Protein AF-A0A3S1PRD4-F1 (afdb_monomer_lite)

Foldseek 3Di:
DVLVVVLVVLLCCLVPPVPFDEAEAQDAADPAAADDVCQQQYAYPVQVVLQVVLSVPFPPGSYYYFRRDAAHPHHPDDGPDDPRGDGDHPDHRDHPYDPDDPVPDD

Structure (mmCIF, N/CA/C/O backbone):
data_AF-A0A3S1PRD4-F1
#
_entry.id   AF-A0A3S1PRD4-F1
#
loop_
_atom_site.group_PDB
_atom_site.id
_atom_site.type_symbol
_atom_site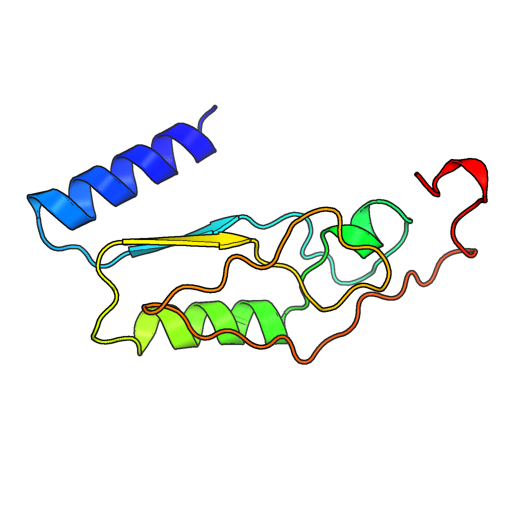.label_atom_id
_atom_site.label_alt_id
_atom_site.label_comp_id
_atom_site.label_asym_id
_atom_site.label_entity_id
_atom_site.label_seq_id
_atom_site.pdbx_PDB_ins_code
_atom_site.Cartn_x
_atom_site.Cartn_y
_atom_site.Cartn_z
_atom_site.occupancy
_atom_site.B_iso_or_equiv
_atom_site.auth_seq_id
_atom_site.auth_comp_id
_atom_site.auth_asym_id
_atom_site.auth_atom_id
_atom_site.pdbx_PDB_model_num
ATOM 1 N N . MET A 1 1 ? -4.260 16.138 -3.544 1.00 86.81 1 MET A N 1
ATOM 2 C CA . MET A 1 1 ? -4.826 16.219 -2.176 1.00 86.81 1 MET A CA 1
ATOM 3 C C . MET A 1 1 ? -5.906 15.177 -1.884 1.00 86.81 1 MET A C 1
ATOM 5 O O . MET A 1 1 ? -5.915 14.670 -0.772 1.00 86.81 1 MET A O 1
ATOM 9 N N . SER A 1 2 ? -6.773 14.796 -2.834 1.00 96.19 2 SER A N 1
ATOM 10 C CA . SER A 1 2 ? -7.873 13.838 -2.580 1.00 96.19 2 SER A CA 1
ATOM 11 C C . SER A 1 2 ? -7.433 12.491 -1.989 1.00 96.19 2 SER A C 1
ATOM 13 O O . SER A 1 2 ? -8.099 11.974 -1.100 1.00 96.19 2 SER A O 1
ATOM 15 N N . LYS A 1 3 ? -6.294 11.940 -2.428 1.00 95.44 3 LYS A N 1
ATOM 16 C CA . LYS A 1 3 ? -5.754 10.686 -1.878 1.00 95.44 3 LYS A CA 1
ATOM 17 C C . LYS A 1 3 ? -5.349 10.820 -0.409 1.00 95.44 3 LYS A C 1
ATOM 19 O O . LYS A 1 3 ? -5.821 10.031 0.391 1.00 95.44 3 LYS A O 1
ATOM 24 N N . ALA A 1 4 ? -4.592 11.858 -0.047 1.00 97.06 4 ALA A N 1
ATOM 25 C CA . ALA A 1 4 ? -4.199 12.117 1.343 1.00 97.06 4 ALA A CA 1
ATOM 26 C C . ALA A 1 4 ? -5.413 12.307 2.270 1.00 97.06 4 ALA A C 1
ATOM 28 O O . ALA A 1 4 ? -5.423 11.806 3.390 1.00 97.06 4 ALA A O 1
ATOM 29 N N . PHE A 1 5 ? -6.464 12.974 1.781 1.00 97.94 5 PHE A N 1
ATOM 30 C CA . PHE A 1 5 ? -7.736 13.045 2.499 1.00 97.94 5 PHE A CA 1
ATOM 31 C C . PHE A 1 5 ? -8.359 11.656 2.701 1.00 97.94 5 PHE A C 1
ATOM 33 O O . PHE A 1 5 ? -8.784 11.337 3.806 1.00 97.94 5 PHE A O 1
ATOM 40 N N . GLY A 1 6 ? -8.382 10.821 1.658 1.00 97.69 6 GLY A N 1
ATOM 41 C CA . GLY A 1 6 ? -8.878 9.446 1.743 1.00 97.69 6 GLY A CA 1
ATOM 42 C C . GLY A 1 6 ? -8.136 8.609 2.786 1.00 97.69 6 GLY A C 1
ATOM 43 O O . GLY A 1 6 ? -8.780 7.919 3.564 1.00 97.69 6 GLY A O 1
ATOM 44 N N . GLU A 1 7 ? -6.810 8.727 2.870 1.00 97.69 7 GLU A N 1
ATOM 45 C CA . GLU A 1 7 ? -6.012 8.045 3.900 1.00 97.69 7 GLU A CA 1
ATOM 46 C C . GLU A 1 7 ? -6.425 8.477 5.315 1.00 97.69 7 GLU A C 1
ATOM 48 O O . GLU A 1 7 ? -6.696 7.639 6.173 1.00 97.69 7 GLU A O 1
ATOM 53 N N . ALA A 1 8 ? -6.557 9.786 5.549 1.00 98.00 8 ALA A N 1
ATOM 54 C CA . ALA A 1 8 ? -7.006 10.311 6.837 1.00 98.00 8 ALA A CA 1
ATOM 55 C C . ALA A 1 8 ? -8.441 9.872 7.180 1.00 98.00 8 ALA A C 1
ATOM 57 O O . ALA A 1 8 ? -8.731 9.539 8.330 1.00 98.00 8 ALA A O 1
ATOM 58 N N . ALA A 1 9 ? -9.336 9.833 6.188 1.00 98.25 9 ALA A N 1
ATOM 59 C CA . ALA A 1 9 ? -10.691 9.328 6.364 1.00 98.25 9 ALA A CA 1
ATOM 60 C C . ALA A 1 9 ? -10.681 7.838 6.740 1.00 98.25 9 ALA A C 1
ATOM 62 O O . ALA A 1 9 ? -11.325 7.457 7.713 1.00 98.25 9 ALA A O 1
ATOM 63 N N . CYS A 1 10 ? -9.906 7.009 6.037 1.00 98.19 10 CYS A N 1
ATOM 64 C CA . CYS A 1 10 ? -9.725 5.594 6.359 1.00 98.19 10 CYS A CA 1
ATOM 65 C C . CYS A 1 10 ? -9.207 5.393 7.790 1.00 98.19 10 CYS A C 1
ATOM 67 O O . CYS A 1 10 ? -9.776 4.591 8.525 1.00 98.19 10 CYS A O 1
ATOM 69 N N . ALA A 1 11 ? -8.199 6.161 8.217 1.00 97.94 11 ALA A N 1
ATOM 70 C CA . ALA A 1 11 ? -7.693 6.110 9.589 1.00 97.94 11 ALA A CA 1
ATOM 71 C C . ALA A 1 11 ? -8.786 6.456 10.611 1.00 97.94 11 ALA A C 1
ATOM 73 O O . ALA A 1 11 ? -8.960 5.751 11.603 1.00 97.94 11 ALA A O 1
ATOM 74 N N . MET A 1 12 ? -9.565 7.511 10.354 1.00 98.56 12 MET A N 1
ATOM 75 C CA . MET A 1 12 ? -10.671 7.905 11.225 1.00 98.56 12 MET A CA 1
ATOM 76 C C . MET A 1 12 ? -11.731 6.803 11.329 1.00 98.56 12 MET A C 1
ATOM 78 O O . MET A 1 12 ? -12.148 6.472 12.438 1.00 98.56 12 MET A O 1
ATOM 82 N N . TYR A 1 13 ? -12.134 6.199 10.208 1.00 98.50 13 TYR A N 1
ATOM 83 C CA . TYR A 1 13 ? -13.131 5.129 10.218 1.00 98.50 13 TYR A CA 1
ATOM 84 C C . TYR A 1 13 ? -12.626 3.842 10.877 1.00 98.50 13 TYR A C 1
ATOM 86 O O . TYR A 1 13 ? -13.379 3.199 11.612 1.00 98.50 13 TYR A O 1
ATOM 94 N N . ALA A 1 14 ? -11.354 3.502 10.682 1.00 97.88 14 ALA A N 1
ATOM 95 C CA . ALA A 1 14 ? -10.723 2.371 11.347 1.00 97.88 14 ALA A CA 1
ATOM 96 C C . ALA A 1 14 ? -10.677 2.563 12.867 1.00 97.88 14 ALA A C 1
ATOM 98 O O . ALA A 1 14 ? -11.163 1.716 13.611 1.00 97.88 14 ALA A O 1
ATOM 99 N N . LEU A 1 15 ? -10.165 3.705 13.333 1.00 97.06 15 LEU A N 1
ATOM 100 C CA . LEU A 1 15 ? -9.950 3.956 14.760 1.00 97.06 15 LEU A CA 1
ATOM 101 C C . LEU A 1 15 ? -11.246 4.254 15.523 1.00 97.06 15 LEU A C 1
ATOM 103 O O . LEU A 1 15 ? -11.357 3.915 16.697 1.00 97.06 15 LEU A O 1
ATOM 107 N N . LYS A 1 16 ? -12.228 4.895 14.878 1.00 98.25 16 LYS A N 1
ATOM 108 C CA . LYS A 1 16 ? -13.483 5.292 15.534 1.00 98.25 16 LYS A CA 1
ATOM 109 C C . LYS A 1 16 ? -14.584 4.243 15.423 1.00 98.25 16 LYS A C 1
ATOM 111 O O . LYS A 1 16 ? -15.393 4.126 16.338 1.00 98.25 16 LYS A O 1
ATOM 116 N N . PHE A 1 17 ? -14.645 3.524 14.305 1.00 98.12 17 PHE A N 1
ATOM 117 C CA . PHE A 1 17 ? -15.756 2.619 13.995 1.00 98.12 17 PHE A CA 1
ATOM 118 C C . PHE A 1 17 ? -15.313 1.173 13.736 1.00 98.12 17 PHE A C 1
ATOM 120 O O . PHE A 1 17 ? -16.157 0.329 13.449 1.00 98.12 17 PHE A O 1
ATOM 127 N N . GLY A 1 18 ? -14.016 0.866 13.838 1.00 96.62 18 GLY A N 1
ATOM 128 C CA . GLY A 1 18 ? -13.499 -0.496 13.685 1.00 96.62 18 GLY A CA 1
ATOM 129 C C . GLY A 1 18 ? -13.478 -1.011 12.243 1.00 96.62 18 GLY A C 1
ATOM 130 O O . GLY A 1 18 ? -13.354 -2.216 12.027 1.00 96.62 18 GLY A O 1
ATOM 131 N N . ILE A 1 19 ? -13.603 -0.134 11.239 1.00 96.88 19 ILE A N 1
ATOM 132 C CA . ILE A 1 19 ? -13.533 -0.534 9.826 1.00 96.88 19 ILE A CA 1
ATOM 133 C C . ILE A 1 19 ? -12.068 -0.776 9.449 1.00 96.88 19 ILE A C 1
ATOM 135 O O . ILE A 1 19 ? -11.345 0.146 9.067 1.00 96.88 19 ILE A O 1
ATOM 139 N N . ARG A 1 20 ? -11.635 -2.034 9.567 1.00 96.69 20 ARG A N 1
ATOM 140 C CA . ARG A 1 20 ? -10.270 -2.468 9.238 1.00 96.69 20 ARG A CA 1
ATOM 141 C C . ARG A 1 20 ? -9.912 -2.072 7.811 1.00 96.69 20 ARG A C 1
ATOM 143 O O . ARG A 1 20 ? -10.654 -2.390 6.882 1.00 96.69 20 ARG A O 1
ATOM 150 N N . THR A 1 21 ? -8.802 -1.355 7.643 1.00 97.06 21 THR A N 1
ATOM 151 C CA . THR A 1 21 ? -8.457 -0.753 6.350 1.00 97.06 21 THR A CA 1
ATOM 152 C C . THR A 1 21 ? -6.970 -0.865 6.031 1.00 97.06 21 THR A C 1
ATOM 154 O O . THR A 1 21 ? -6.127 -0.394 6.789 1.00 97.06 21 THR A O 1
ATOM 157 N N . LEU A 1 22 ? -6.661 -1.403 4.850 1.00 96.69 22 LEU A N 1
ATOM 158 C CA . LEU A 1 22 ? -5.341 -1.316 4.233 1.00 96.69 22 LEU A CA 1
ATOM 159 C C . LEU A 1 22 ? -5.354 -0.234 3.150 1.00 96.69 22 LEU A C 1
ATOM 161 O O . LEU A 1 22 ? -6.138 -0.292 2.202 1.00 96.69 22 LEU A O 1
ATOM 165 N N . VAL A 1 23 ? -4.458 0.739 3.266 1.00 96.75 23 VAL A N 1
ATOM 166 C CA . VAL A 1 23 ? -4.211 1.762 2.249 1.00 96.75 23 VAL A CA 1
ATOM 167 C C . VAL A 1 23 ? -2.978 1.369 1.443 1.00 96.75 23 VAL A C 1
ATOM 169 O O . VAL A 1 23 ? -1.865 1.332 1.963 1.00 96.75 23 VAL A O 1
ATOM 172 N N . ILE A 1 24 ? -3.161 1.150 0.142 1.00 95.75 24 ILE A N 1
ATOM 173 C CA . ILE A 1 24 ? -2.061 0.853 -0.781 1.00 95.75 24 ILE A CA 1
ATOM 174 C C . ILE A 1 24 ? -1.729 2.108 -1.591 1.00 95.75 24 ILE A C 1
ATOM 176 O O . ILE A 1 24 ? -2.523 2.572 -2.415 1.00 95.75 24 ILE A O 1
ATOM 180 N N . ARG A 1 25 ? -0.529 2.655 -1.390 1.00 95.50 25 ARG A N 1
ATOM 181 C CA . ARG A 1 25 ? 0.008 3.751 -2.203 1.00 95.50 25 ARG A CA 1
ATOM 182 C C . ARG A 1 25 ? 0.626 3.187 -3.476 1.00 95.50 25 ARG A C 1
ATOM 184 O O . ARG A 1 25 ? 1.761 2.719 -3.468 1.00 95.50 25 ARG A O 1
ATOM 191 N N . ILE A 1 26 ? -0.143 3.216 -4.561 1.00 95.25 26 ILE A N 1
ATOM 192 C CA . ILE A 1 26 ? 0.272 2.716 -5.878 1.00 95.25 26 ILE A CA 1
ATOM 193 C C . ILE A 1 26 ? 1.044 3.811 -6.624 1.00 95.25 26 ILE A C 1
ATOM 195 O O . ILE A 1 26 ? 0.510 4.898 -6.853 1.00 95.25 26 ILE A O 1
ATOM 199 N N . GLY A 1 27 ? 2.286 3.515 -7.021 1.00 91.88 27 GLY A N 1
ATOM 200 C CA . GLY A 1 27 ? 3.102 4.404 -7.853 1.00 91.88 27 GLY A CA 1
ATOM 201 C C . GLY A 1 27 ? 2.781 4.276 -9.345 1.00 91.88 27 GLY A C 1
ATOM 202 O O . GLY A 1 27 ? 2.399 5.250 -9.994 1.00 91.88 27 GLY A O 1
ATOM 203 N N . ASN A 1 28 ? 2.928 3.068 -9.893 1.00 95.44 28 ASN A N 1
ATOM 204 C CA . ASN A 1 28 ? 2.534 2.711 -11.257 1.00 95.44 28 ASN A CA 1
ATOM 205 C C . ASN A 1 28 ? 2.130 1.227 -11.310 1.00 95.44 28 ASN A C 1
ATOM 207 O O . ASN A 1 28 ? 2.809 0.403 -10.714 1.00 95.44 28 ASN A O 1
ATOM 211 N N . ALA A 1 29 ? 1.052 0.889 -12.018 1.00 96.50 29 ALA A N 1
ATOM 212 C CA . ALA A 1 29 ? 0.560 -0.489 -12.163 1.00 96.50 29 ALA A CA 1
ATOM 213 C C . ALA A 1 29 ? 0.256 -0.824 -13.635 1.00 96.50 29 ALA A C 1
ATOM 215 O O . ALA A 1 29 ? -0.655 -1.592 -13.942 1.00 96.50 29 ALA A O 1
ATOM 216 N N . ASP A 1 30 ? 0.984 -0.186 -14.555 1.00 95.12 30 ASP A N 1
ATOM 217 C CA . ASP A 1 30 ? 0.815 -0.430 -15.985 1.00 95.12 30 ASP A CA 1
ATOM 218 C C . ASP A 1 30 ? 1.352 -1.817 -16.359 1.00 95.12 30 ASP A C 1
ATOM 220 O O . ASP A 1 30 ? 2.260 -2.346 -15.716 1.00 95.12 30 ASP A O 1
ATOM 224 N N . LEU A 1 31 ? 0.837 -2.391 -17.449 1.00 91.94 31 LEU A N 1
ATOM 225 C CA . LEU A 1 31 ? 1.274 -3.704 -17.942 1.00 91.94 31 LEU A CA 1
ATOM 226 C C . LEU A 1 31 ? 2.748 -3.732 -18.378 1.00 91.94 31 LEU A C 1
ATOM 228 O O . LEU A 1 31 ? 3.354 -4.800 -18.402 1.00 91.94 31 LEU A O 1
ATOM 232 N N . ALA A 1 32 ? 3.318 -2.577 -18.736 1.00 88.19 32 ALA A N 1
ATOM 233 C CA . ALA A 1 32 ? 4.687 -2.457 -19.219 1.00 88.19 32 ALA A CA 1
ATOM 234 C C . ALA A 1 32 ? 5.447 -1.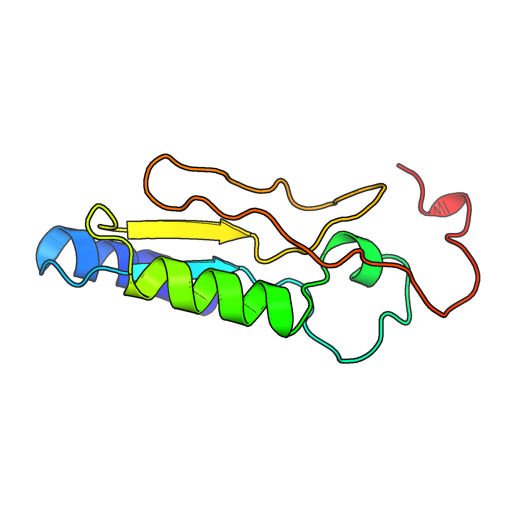321 -18.522 1.00 88.19 32 ALA A C 1
ATOM 236 O O . ALA A 1 32 ? 4.927 -0.222 -18.305 1.00 88.19 32 ALA A O 1
ATOM 237 N N . ILE A 1 33 ? 6.725 -1.579 -18.242 1.00 90.12 33 ILE A N 1
ATOM 238 C CA . ILE A 1 33 ? 7.655 -0.630 -17.631 1.00 90.12 33 ILE A CA 1
ATOM 239 C C . ILE A 1 33 ? 8.482 0.005 -18.748 1.00 90.12 33 ILE A C 1
ATOM 241 O O . ILE A 1 33 ? 9.462 -0.563 -19.225 1.00 90.12 33 ILE A O 1
ATOM 245 N N . VAL A 1 34 ? 8.059 1.185 -19.190 1.00 87.38 34 VAL A N 1
ATOM 246 C CA . VAL A 1 34 ? 8.638 1.849 -20.372 1.00 87.38 34 VAL A CA 1
ATOM 247 C C . VAL A 1 34 ? 9.762 2.830 -20.048 1.00 87.38 34 VAL A C 1
ATOM 249 O O . VAL A 1 34 ? 10.470 3.264 -20.950 1.00 87.38 34 VAL A O 1
ATOM 252 N N . ASP A 1 35 ? 9.920 3.201 -18.777 1.00 86.31 35 ASP A N 1
ATOM 253 C CA . ASP A 1 35 ? 10.895 4.198 -18.351 1.00 86.31 35 ASP A CA 1
ATOM 254 C C . ASP A 1 35 ? 11.473 3.902 -16.962 1.00 86.31 35 ASP A C 1
ATOM 256 O O . ASP A 1 35 ? 10.931 3.134 -16.159 1.00 86.31 35 ASP A O 1
ATOM 260 N N . GLY A 1 36 ? 12.583 4.577 -16.685 1.00 86.12 36 GLY A N 1
ATOM 261 C CA . GLY A 1 36 ? 13.362 4.424 -15.470 1.00 86.12 36 GLY A CA 1
ATOM 262 C C . GLY A 1 36 ? 12.744 4.940 -14.182 1.00 86.12 36 GLY A C 1
ATOM 263 O O . GLY A 1 36 ? 13.174 4.572 -13.090 1.00 86.12 36 GLY A O 1
ATOM 264 N N . ARG A 1 37 ? 11.754 5.826 -14.277 1.00 87.94 37 ARG A N 1
ATOM 265 C CA . ARG A 1 37 ? 11.016 6.292 -13.104 1.00 87.94 37 ARG A CA 1
ATOM 266 C C . ARG A 1 37 ? 10.020 5.217 -12.692 1.00 87.94 37 ARG A C 1
ATOM 268 O O . ARG A 1 37 ? 9.959 4.886 -11.511 1.00 87.94 37 ARG A O 1
ATOM 275 N N . ARG A 1 38 ? 9.276 4.659 -13.656 1.00 92.00 38 ARG A N 1
ATOM 276 C CA . ARG A 1 38 ? 8.306 3.575 -13.435 1.00 92.00 38 ARG A CA 1
ATOM 277 C C . ARG A 1 38 ? 8.980 2.351 -12.849 1.00 92.00 38 ARG A C 1
ATOM 279 O O . ARG A 1 38 ? 8.465 1.815 -11.881 1.00 92.00 38 ARG A O 1
ATOM 286 N N . GLU A 1 39 ? 10.161 1.983 -13.335 1.00 92.31 39 GLU A N 1
ATOM 287 C CA . GLU A 1 39 ? 10.931 0.855 -12.798 1.00 92.31 39 GLU A CA 1
ATOM 288 C C . GLU A 1 39 ? 11.129 0.916 -11.273 1.00 92.31 39 GLU A C 1
ATOM 290 O O . GLU A 1 39 ? 11.202 -0.114 -10.613 1.00 92.31 39 GLU A O 1
ATOM 295 N N . ARG A 1 40 ? 11.153 2.104 -10.669 1.00 93.00 40 ARG A N 1
ATOM 296 C CA . ARG A 1 40 ? 11.432 2.266 -9.234 1.00 93.00 40 ARG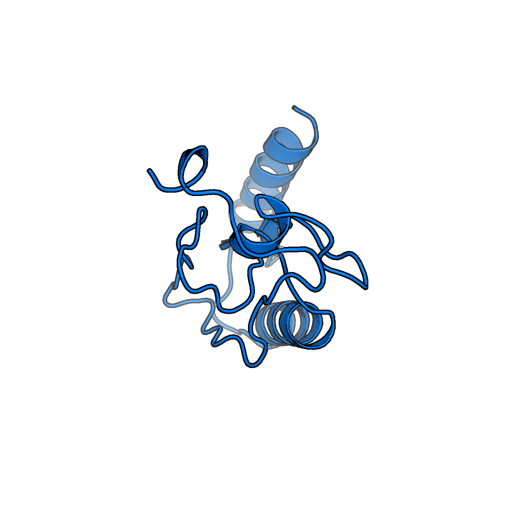 A CA 1
ATOM 297 C C . ARG A 1 40 ? 10.193 2.392 -8.347 1.00 93.00 40 ARG A C 1
ATOM 299 O O . ARG A 1 40 ? 10.332 2.491 -7.128 1.00 93.00 40 ARG A O 1
ATOM 306 N N . ILE A 1 41 ? 9.004 2.452 -8.953 1.00 94.69 41 ILE A N 1
ATOM 307 C CA . ILE A 1 41 ? 7.708 2.656 -8.276 1.00 94.69 41 ILE A CA 1
ATOM 308 C C . ILE A 1 41 ? 6.608 1.713 -8.789 1.00 94.69 41 ILE A C 1
ATOM 310 O O . ILE A 1 41 ? 5.435 1.895 -8.455 1.00 94.69 41 ILE A O 1
ATOM 314 N N . TRP A 1 42 ? 6.963 0.778 -9.670 1.00 96.06 42 TRP A N 1
ATOM 315 C CA . TRP A 1 42 ? 6.028 -0.131 -10.314 1.00 96.06 42 TRP A CA 1
ATOM 316 C C . TRP A 1 42 ? 5.609 -1.257 -9.374 1.00 96.06 42 TRP A C 1
ATOM 318 O O . TRP A 1 42 ? 6.414 -1.733 -8.572 1.00 96.06 42 TRP A O 1
ATOM 328 N N . ILE A 1 43 ? 4.363 -1.701 -9.513 1.00 96.56 43 ILE A N 1
ATOM 329 C CA . ILE A 1 43 ? 3.837 -2.923 -8.914 1.00 96.56 43 ILE A CA 1
ATOM 330 C C . ILE A 1 43 ? 3.189 -3.795 -9.985 1.00 96.56 43 ILE A C 1
ATOM 332 O O . ILE A 1 43 ? 2.404 -3.315 -10.806 1.00 96.56 43 ILE A O 1
ATOM 336 N N . SER A 1 44 ? 3.510 -5.085 -9.965 1.00 96.38 44 SER A N 1
ATOM 337 C CA . SER A 1 44 ? 2.873 -6.065 -10.837 1.00 96.38 44 SER A CA 1
ATOM 338 C C . SER A 1 44 ? 1.431 -6.347 -10.411 1.00 96.38 44 SER A C 1
ATOM 340 O O . SER A 1 44 ? 1.041 -6.145 -9.261 1.00 96.38 44 SER A O 1
ATOM 342 N N . GLY A 1 45 ? 0.628 -6.890 -11.328 1.00 97.00 45 GLY A N 1
ATOM 343 C CA . GLY A 1 45 ? -0.718 -7.352 -10.984 1.00 97.00 45 GLY A CA 1
ATOM 344 C C . GLY A 1 45 ? -0.715 -8.452 -9.915 1.00 97.00 45 GLY A C 1
ATOM 345 O O . GLY A 1 45 ? -1.563 -8.436 -9.027 1.00 97.00 45 GLY A O 1
ATOM 346 N N . ALA A 1 46 ? 0.254 -9.374 -9.960 1.00 96.69 46 ALA A N 1
ATOM 347 C CA . ALA A 1 46 ? 0.370 -10.460 -8.984 1.00 96.69 46 ALA A CA 1
ATOM 348 C C . ALA A 1 46 ? 0.676 -9.929 -7.576 1.00 96.69 46 ALA A C 1
ATOM 350 O O . ALA A 1 46 ? 0.038 -10.329 -6.605 1.00 96.69 46 ALA A O 1
ATOM 351 N N . ASP A 1 47 ? 1.595 -8.972 -7.494 1.00 96.06 47 ASP A N 1
ATOM 352 C CA . ASP A 1 47 ? 2.008 -8.330 -6.250 1.00 96.06 47 ASP A CA 1
ATOM 353 C C . ASP A 1 47 ? 0.886 -7.461 -5.657 1.00 96.06 47 ASP A C 1
ATOM 355 O O . ASP A 1 47 ? 0.639 -7.483 -4.450 1.00 96.06 47 ASP A O 1
ATOM 359 N N . LEU A 1 48 ? 0.129 -6.749 -6.502 1.00 96.81 48 LEU A N 1
ATOM 360 C CA . LEU A 1 48 ? -1.039 -5.986 -6.056 1.00 96.81 48 LEU A CA 1
ATOM 361 C C . LEU A 1 48 ? -2.146 -6.904 -5.516 1.00 96.81 48 LEU A C 1
ATOM 363 O O . LEU A 1 48 ? -2.754 -6.597 -4.491 1.00 96.81 48 LEU A O 1
ATOM 367 N N . VAL A 1 49 ? -2.396 -8.042 -6.172 1.00 96.75 49 VAL A N 1
ATOM 368 C CA . VAL A 1 49 ? -3.349 -9.052 -5.685 1.00 96.75 49 VAL A CA 1
ATOM 369 C C . VAL A 1 49 ? -2.889 -9.645 -4.354 1.00 96.75 4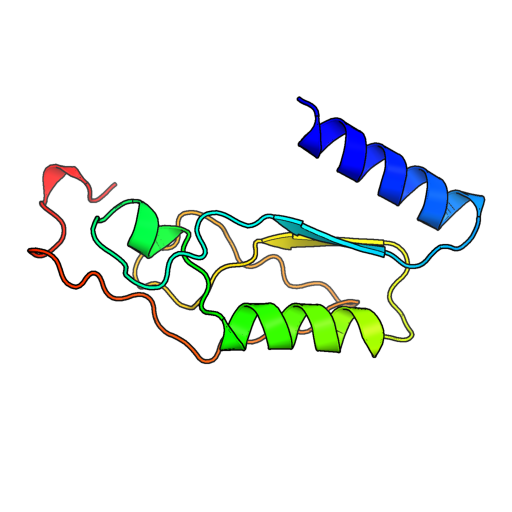9 VAL A C 1
ATOM 371 O O . VAL A 1 49 ? -3.721 -9.825 -3.465 1.00 96.75 49 VAL A O 1
ATOM 374 N N . ALA A 1 50 ? -1.591 -9.914 -4.190 1.00 95.12 50 ALA A N 1
ATOM 375 C CA . ALA A 1 50 ? -1.039 -10.409 -2.933 1.00 95.12 50 ALA A CA 1
ATOM 376 C C . ALA A 1 50 ? -1.289 -9.424 -1.779 1.00 95.12 50 ALA A C 1
ATOM 378 O O . ALA A 1 50 ? -1.785 -9.834 -0.732 1.00 95.12 50 ALA A O 1
ATOM 379 N N . LEU A 1 51 ? -1.055 -8.124 -1.996 1.00 95.06 51 LEU A N 1
ATOM 380 C CA . LEU A 1 51 ? -1.360 -7.079 -1.011 1.00 95.06 51 LEU A CA 1
ATOM 381 C C . LEU A 1 51 ? -2.847 -7.011 -0.649 1.00 95.06 51 LEU A C 1
ATOM 383 O O . LEU A 1 51 ? -3.192 -6.922 0.528 1.00 95.06 51 LEU A O 1
ATOM 387 N N . VAL A 1 52 ? -3.737 -7.059 -1.645 1.00 96.19 52 VAL A N 1
ATOM 388 C CA . VAL A 1 52 ? -5.190 -7.049 -1.401 1.00 96.19 52 VAL A CA 1
ATOM 389 C C . VAL A 1 52 ? -5.607 -8.272 -0.589 1.00 96.19 52 VAL A C 1
ATOM 391 O O . VAL A 1 52 ? -6.349 -8.134 0.381 1.00 96.19 52 VAL A O 1
ATOM 394 N N . ARG A 1 53 ? -5.109 -9.459 -0.953 1.00 95.62 53 ARG A N 1
ATOM 395 C CA . ARG A 1 53 ? -5.395 -10.702 -0.233 1.00 95.62 53 ARG A CA 1
ATOM 396 C C . ARG A 1 53 ? -4.925 -10.621 1.215 1.00 95.62 53 ARG A C 1
ATOM 398 O O . ARG A 1 53 ? -5.714 -10.894 2.114 1.00 95.62 53 ARG A O 1
ATOM 405 N N . GLN A 1 54 ? -3.690 -10.178 1.440 1.00 93.38 54 GLN A N 1
ATOM 406 C CA . GLN A 1 54 ? -3.146 -10.045 2.785 1.00 93.38 54 GLN A CA 1
ATOM 407 C C . GLN A 1 54 ? -3.998 -9.080 3.625 1.00 93.38 54 GLN A C 1
ATOM 409 O O . GLN A 1 54 ? -4.388 -9.425 4.739 1.00 93.38 54 GLN A O 1
ATOM 414 N N . GLY A 1 55 ? -4.385 -7.924 3.071 1.00 94.31 55 GLY A N 1
ATOM 415 C CA . GLY A 1 55 ? -5.237 -6.965 3.777 1.00 94.31 55 GLY A CA 1
ATOM 416 C C . GLY A 1 55 ? -6.624 -7.514 4.136 1.00 94.31 55 GLY A C 1
ATOM 417 O O . GLY A 1 55 ? -7.200 -7.117 5.146 1.00 94.31 55 GLY A O 1
ATOM 418 N N . MET A 1 56 ? -7.164 -8.439 3.340 1.00 95.12 56 MET A N 1
ATOM 419 C CA . MET A 1 56 ? -8.429 -9.120 3.641 1.00 95.12 56 MET A CA 1
ATOM 420 C C . MET A 1 56 ? -8.279 -10.220 4.701 1.00 95.12 56 MET A C 1
ATOM 422 O O . MET A 1 56 ? -9.200 -10.444 5.488 1.00 95.12 56 MET A O 1
ATOM 426 N N . GLU A 1 57 ? -7.147 -10.922 4.704 1.00 94.38 57 GLU A N 1
ATOM 427 C CA . GLU A 1 57 ? -6.898 -12.093 5.552 1.00 94.38 57 GLU A CA 1
ATOM 428 C C . GLU A 1 57 ? -6.292 -11.729 6.917 1.00 94.38 57 GLU A C 1
ATOM 430 O O . GLU A 1 57 ? -6.483 -12.467 7.888 1.00 94.38 57 GLU A O 1
ATOM 435 N N . SER A 1 58 ? -5.618 -10.578 7.023 1.00 93.38 58 SER A N 1
ATOM 436 C CA . SER A 1 58 ? -4.998 -10.111 8.262 1.00 93.38 58 SER A CA 1
ATOM 437 C C . SER A 1 58 ? -6.043 -9.856 9.349 1.00 93.38 58 SER A C 1
ATOM 439 O O . SER A 1 58 ? -6.944 -9.018 9.228 1.00 93.38 58 SER A O 1
ATOM 441 N N . ARG A 1 59 ? -5.930 -10.608 10.446 1.00 91.25 59 ARG A N 1
ATOM 442 C CA . ARG A 1 59 ? -6.798 -10.448 11.620 1.00 91.25 59 ARG A CA 1
ATOM 443 C C . ARG A 1 59 ? -6.380 -9.264 12.479 1.00 91.25 59 ARG A C 1
ATOM 445 O O . ARG A 1 59 ? -7.257 -8.615 13.042 1.00 91.25 59 ARG A O 1
ATOM 452 N N . ASP A 1 60 ? -5.086 -8.968 12.495 1.00 92.25 60 ASP A N 1
ATOM 453 C CA . ASP A 1 60 ? -4.485 -7.928 13.330 1.00 92.25 60 ASP A CA 1
ATOM 454 C C . ASP A 1 60 ? -4.519 -6.542 12.669 1.00 92.25 60 ASP A C 1
ATOM 456 O O . ASP A 1 60 ? -4.265 -5.530 13.322 1.00 92.25 60 ASP A O 1
ATOM 460 N N . LEU A 1 61 ? -4.891 -6.471 11.385 1.00 95.38 61 LEU A N 1
ATOM 461 C CA . LEU A 1 61 ? -5.053 -5.211 10.672 1.00 95.38 61 LEU A CA 1
ATOM 462 C C . LEU A 1 61 ? -6.147 -4.347 11.309 1.00 95.38 61 LEU A C 1
ATOM 464 O O . LEU A 1 61 ? -7.332 -4.654 11.223 1.00 95.38 61 LEU A O 1
ATOM 468 N N . THR A 1 62 ? -5.753 -3.200 11.848 1.00 95.94 62 THR A N 1
ATOM 469 C CA . THR A 1 62 ? -6.658 -2.102 12.203 1.00 95.94 62 THR A CA 1
ATOM 470 C C . THR A 1 62 ? -6.619 -1.033 11.115 1.00 95.94 62 THR A C 1
ATOM 472 O O . THR A 1 62 ? -7.606 -0.791 10.421 1.00 95.94 62 THR A O 1
ATOM 475 N N . TYR A 1 63 ? -5.455 -0.421 10.925 1.00 96.56 63 TYR A N 1
ATOM 476 C CA . TYR A 1 63 ? -5.191 0.549 9.872 1.00 96.56 63 TYR A CA 1
ATOM 477 C C . TYR A 1 63 ? -3.718 0.466 9.499 1.00 96.56 63 TYR A C 1
ATOM 479 O O . TYR A 1 63 ? -2.862 0.549 10.381 1.00 96.56 63 TYR A O 1
ATOM 487 N N . GLU A 1 64 ? -3.424 0.335 8.208 1.00 95.88 64 GLU A N 1
ATOM 488 C CA . GLU A 1 64 ? -2.047 0.323 7.727 1.00 95.88 64 GLU A CA 1
ATOM 489 C C . GLU A 1 64 ? -1.904 1.019 6.373 1.00 95.88 64 GLU A C 1
ATOM 491 O O . GLU A 1 64 ? -2.815 0.987 5.543 1.00 95.88 64 GLU A O 1
ATOM 496 N N . ILE A 1 65 ? -0.743 1.638 6.149 1.00 94.75 65 ILE A N 1
ATOM 497 C CA . ILE A 1 65 ? -0.357 2.222 4.866 1.00 94.75 65 ILE A CA 1
ATOM 498 C C . ILE A 1 65 ? 0.888 1.511 4.351 1.00 94.75 65 ILE A C 1
ATOM 500 O O . ILE A 1 65 ? 1.959 1.607 4.950 1.00 94.75 65 ILE A O 1
ATOM 504 N N . VAL A 1 66 ? 0.785 0.931 3.161 1.00 94.31 66 VAL A N 1
ATOM 505 C CA . VAL A 1 66 ? 1.914 0.309 2.463 1.00 94.31 66 VAL A CA 1
ATOM 506 C C . VAL A 1 66 ? 2.211 1.022 1.151 1.00 94.31 66 VAL A C 1
ATOM 508 O O . VAL A 1 66 ? 1.320 1.563 0.491 1.00 94.31 66 VAL A O 1
ATOM 511 N N . ASN A 1 67 ? 3.479 1.004 0.744 1.00 93.88 67 ASN A N 1
ATOM 512 C CA . ASN A 1 67 ? 3.858 1.367 -0.618 1.00 93.88 67 ASN A CA 1
ATOM 513 C C . ASN A 1 67 ? 3.706 0.126 -1.499 1.00 93.88 67 ASN A C 1
ATOM 515 O O . ASN A 1 67 ? 4.427 -0.854 -1.316 1.00 93.88 67 ASN A O 1
ATOM 519 N N . GLY A 1 68 ? 2.762 0.171 -2.439 1.00 94.31 68 GLY A N 1
ATOM 520 C CA . GLY A 1 68 ? 2.538 -0.906 -3.393 1.00 94.31 68 GLY A CA 1
ATOM 521 C C . GLY A 1 68 ? 3.606 -0.855 -4.472 1.00 94.31 68 GLY A C 1
ATOM 522 O O . GLY A 1 68 ? 3.404 -0.196 -5.491 1.00 94.31 68 GLY A O 1
ATOM 523 N N . VAL A 1 69 ? 4.735 -1.516 -4.220 1.00 94.56 69 VAL A N 1
ATOM 524 C CA . VAL A 1 69 ? 5.856 -1.653 -5.154 1.00 94.56 69 VAL A CA 1
ATOM 525 C C . VAL A 1 69 ? 6.345 -3.100 -5.203 1.00 94.56 69 VAL A C 1
ATOM 527 O O . VAL A 1 69 ? 6.381 -3.796 -4.184 1.00 94.56 69 VAL A O 1
ATOM 530 N N . SER A 1 70 ? 6.721 -3.541 -6.399 1.00 94.75 70 SER A N 1
ATOM 531 C CA . SER A 1 70 ? 7.449 -4.786 -6.645 1.00 94.75 70 SER A CA 1
ATOM 532 C C . SER A 1 70 ? 8.938 -4.624 -6.305 1.00 94.75 70 SER A C 1
ATOM 534 O O . SER A 1 70 ? 9.394 -3.540 -5.926 1.00 94.75 70 SER A O 1
ATOM 536 N N . ASN A 1 71 ? 9.732 -5.691 -6.430 1.00 94.06 71 ASN A N 1
ATOM 537 C CA . ASN A 1 71 ? 11.182 -5.596 -6.260 1.00 94.06 71 ASN A CA 1
ATOM 538 C C . ASN A 1 71 ? 11.806 -4.719 -7.348 1.00 94.06 71 ASN A C 1
ATOM 540 O O . ASN A 1 71 ? 11.491 -4.884 -8.516 1.00 94.06 71 ASN A O 1
ATOM 544 N N . SER A 1 72 ? 12.722 -3.829 -6.972 1.00 92.19 72 SER A N 1
ATOM 545 C CA . SER A 1 72 ? 13.482 -2.969 -7.885 1.00 92.19 72 SER A CA 1
ATOM 546 C C . SER A 1 72 ? 14.938 -2.938 -7.436 1.00 92.19 72 SER A C 1
ATOM 548 O O . SER A 1 72 ? 15.203 -3.009 -6.237 1.00 92.19 72 SER A O 1
ATOM 550 N N . GLU A 1 73 ? 15.878 -2.807 -8.374 1.00 89.12 73 GLU A N 1
ATOM 551 C CA . GLU A 1 73 ? 17.302 -2.653 -8.040 1.00 89.12 73 GLU A CA 1
ATOM 552 C C . GLU A 1 73 ? 17.581 -1.344 -7.286 1.00 89.12 73 GLU A C 1
ATOM 554 O O . GLU A 1 73 ? 18.447 -1.298 -6.417 1.00 89.12 73 GLU A O 1
ATOM 559 N N . VAL A 1 74 ? 16.844 -0.274 -7.610 1.00 89.38 74 VAL A N 1
ATOM 560 C CA . VAL A 1 74 ? 17.034 1.063 -7.024 1.00 89.38 74 VAL A C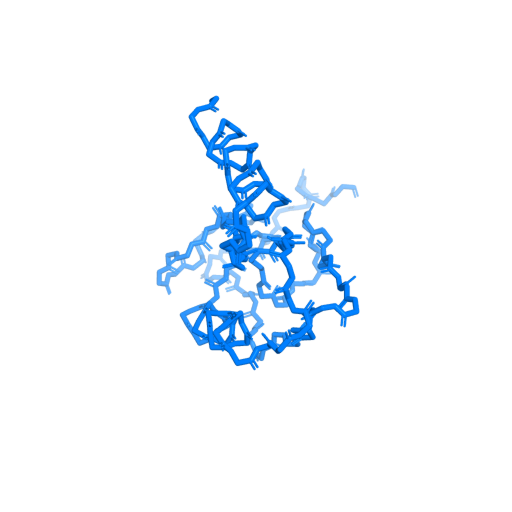A 1
ATOM 561 C C . VAL A 1 74 ? 15.667 1.656 -6.658 1.00 89.38 74 VAL A C 1
ATOM 563 O O . VAL A 1 74 ? 15.177 2.551 -7.351 1.00 89.38 74 VAL A O 1
ATOM 566 N N . PRO A 1 75 ? 14.998 1.151 -5.607 1.00 89.12 75 PRO A N 1
ATOM 567 C CA . PRO A 1 75 ? 13.645 1.580 -5.262 1.00 89.12 75 PRO A CA 1
ATOM 568 C C . PRO A 1 75 ? 13.612 3.057 -4.844 1.00 89.12 75 PRO A C 1
ATOM 570 O O . PRO A 1 75 ? 14.474 3.522 -4.102 1.00 89.12 75 PRO A O 1
ATOM 573 N N . LEU A 1 76 ? 12.588 3.800 -5.286 1.00 90.44 76 LEU A N 1
ATOM 574 C CA . LEU A 1 76 ? 12.327 5.167 -4.795 1.00 90.44 76 LEU A CA 1
ATOM 575 C C . LEU A 1 76 ? 11.431 5.176 -3.553 1.00 90.44 76 LEU A C 1
ATOM 577 O O . LEU A 1 76 ? 11.416 6.150 -2.804 1.00 90.44 76 LEU A O 1
ATOM 581 N N . LEU A 1 77 ? 10.658 4.109 -3.353 1.00 88.00 77 LEU A N 1
ATOM 582 C CA . LEU A 1 77 ? 9.748 3.954 -2.228 1.00 88.00 77 LEU A CA 1
ATOM 583 C C . LEU A 1 77 ? 10.206 2.758 -1.401 1.00 88.00 77 LEU A C 1
ATOM 585 O O . LEU A 1 77 ? 10.292 1.643 -1.911 1.00 88.00 77 LEU A O 1
ATOM 589 N N . ALA A 1 78 ? 10.480 2.988 -0.118 1.00 85.00 78 ALA A N 1
ATOM 590 C CA . ALA A 1 78 ? 10.760 1.899 0.803 1.00 85.00 78 ALA A CA 1
ATOM 591 C C . ALA A 1 78 ? 9.516 1.016 0.952 1.00 85.00 78 ALA A C 1
ATOM 593 O O . ALA A 1 78 ? 8.398 1.523 1.114 1.00 85.00 78 ALA A O 1
ATOM 594 N N . ARG A 1 79 ? 9.712 -0.303 0.951 1.00 77.88 79 ARG A N 1
ATOM 595 C CA . ARG A 1 79 ? 8.681 -1.227 1.420 1.00 77.88 79 ARG A CA 1
ATOM 596 C C . ARG A 1 79 ? 8.489 -0.969 2.905 1.00 77.88 79 ARG A C 1
ATOM 598 O O . ARG A 1 79 ? 9.400 -1.178 3.702 1.00 77.88 79 ARG A O 1
ATOM 605 N N . ARG A 1 80 ? 7.328 -0.440 3.271 1.00 70.56 80 ARG A N 1
ATOM 606 C CA . ARG A 1 80 ? 6.978 -0.258 4.673 1.00 70.56 80 ARG A CA 1
ATOM 607 C C . ARG A 1 80 ? 6.419 -1.586 5.167 1.00 70.56 80 ARG A C 1
ATOM 609 O O . ARG A 1 80 ? 5.232 -1.834 5.004 1.00 70.56 80 ARG A O 1
ATOM 616 N N . SER A 1 81 ? 7.301 -2.446 5.672 1.00 66.31 81 SER A N 1
ATOM 617 C CA . SER A 1 81 ? 6.891 -3.653 6.390 1.00 66.31 81 SER A CA 1
ATOM 618 C C . SER A 1 81 ? 6.367 -3.241 7.755 1.00 66.31 81 SER A C 1
ATOM 620 O O . SER A 1 81 ? 6.999 -2.421 8.427 1.00 66.31 81 SER A O 1
ATOM 622 N N . THR A 1 82 ? 5.226 -3.785 8.155 1.00 75.38 82 THR A N 1
ATOM 623 C CA . THR A 1 82 ? 4.677 -3.582 9.496 1.00 75.38 82 THR A CA 1
ATOM 624 C C . THR A 1 82 ? 4.190 -4.905 10.051 1.00 75.38 82 THR A C 1
ATOM 626 O O . THR A 1 82 ? 3.917 -5.837 9.299 1.00 75.38 82 THR A O 1
ATOM 629 N N . ASP A 1 83 ? 4.038 -4.976 11.368 1.00 81.88 83 ASP A N 1
ATOM 630 C CA . ASP A 1 83 ? 3.624 -6.209 12.045 1.00 81.88 83 ASP A CA 1
ATOM 631 C C . ASP A 1 83 ? 2.184 -6.637 11.683 1.00 81.88 83 ASP A C 1
ATOM 633 O O . ASP A 1 83 ? 1.779 -7.757 11.970 1.00 81.88 83 ASP A O 1
ATOM 637 N N . GLN A 1 84 ? 1.401 -5.760 11.035 1.00 89.94 84 GLN A N 1
ATOM 638 C CA . GLN A 1 84 ? 0.026 -6.036 10.594 1.00 89.94 84 GLN A CA 1
ATOM 639 C C . GLN A 1 84 ? -0.050 -6.586 9.158 1.00 89.94 84 GLN A C 1
ATOM 641 O O . GLN A 1 84 ? -1.031 -7.252 8.796 1.00 89.94 84 GLN A O 1
ATOM 646 N N . ILE A 1 85 ? 0.947 -6.261 8.325 1.00 90.31 85 ILE A N 1
ATOM 647 C CA . ILE A 1 85 ? 0.977 -6.550 6.889 1.00 90.31 85 ILE A CA 1
ATOM 648 C C . ILE A 1 85 ? 2.345 -7.121 6.518 1.00 90.31 85 ILE A C 1
ATOM 650 O O . ILE A 1 85 ? 3.312 -6.385 6.310 1.00 90.31 85 ILE A O 1
ATOM 654 N N . GLU A 1 86 ? 2.401 -8.440 6.374 1.00 85.06 86 GLU A N 1
ATOM 655 C CA . GLU A 1 86 ? 3.572 -9.130 5.844 1.00 85.06 86 GLU A CA 1
ATOM 656 C C . GLU A 1 86 ? 3.433 -9.255 4.325 1.00 85.06 86 GLU A C 1
ATOM 658 O O . GLU A 1 86 ? 2.594 -9.997 3.815 1.00 85.06 86 GLU A O 1
ATOM 663 N N . TYR A 1 87 ? 4.223 -8.480 3.587 1.00 86.94 87 TYR A N 1
ATOM 664 C CA . TYR A 1 87 ? 4.197 -8.481 2.130 1.00 86.94 87 TYR A CA 1
ATOM 665 C C . TYR A 1 87 ? 5.600 -8.642 1.561 1.00 86.94 87 TYR A C 1
ATOM 667 O O . TYR A 1 87 ? 6.437 -7.746 1.683 1.00 86.94 87 TYR A O 1
ATOM 675 N N . GLU A 1 88 ? 5.799 -9.760 0.866 1.00 90.06 88 GLU A N 1
ATOM 676 C CA . GLU A 1 88 ? 7.010 -10.053 0.110 1.00 90.06 88 GLU A CA 1
ATOM 677 C C . GLU A 1 88 ? 6.671 -10.091 -1.394 1.00 90.06 88 GLU A C 1
ATOM 679 O O . GLU A 1 88 ? 5.957 -10.997 -1.840 1.00 90.06 88 GLU A O 1
ATOM 684 N N . PRO A 1 89 ? 7.124 -9.106 -2.192 1.00 91.75 89 PRO A N 1
ATOM 685 C CA . PRO A 1 89 ? 6.880 -9.090 -3.629 1.00 91.75 89 PRO A CA 1
ATOM 686 C C . PRO A 1 89 ? 7.546 -10.271 -4.336 1.00 91.75 89 PRO A C 1
ATOM 688 O O . PRO A 1 89 ? 8.709 -10.581 -4.077 1.00 91.75 89 PRO A O 1
ATOM 691 N N . VAL A 1 90 ? 6.864 -10.857 -5.321 1.00 93.44 90 VAL A N 1
ATOM 692 C CA . VAL A 1 90 ? 7.423 -11.931 -6.165 1.00 93.44 90 VAL A CA 1
ATOM 693 C C . VAL A 1 90 ? 7.904 -11.424 -7.520 1.00 93.44 90 VAL A C 1
ATOM 695 O O . VAL A 1 90 ? 8.644 -12.115 -8.219 1.00 93.44 90 VAL A O 1
ATOM 698 N N . SER A 1 91 ? 7.480 -10.224 -7.922 1.00 94.62 91 SER A N 1
ATOM 699 C CA . SER A 1 91 ? 7.843 -9.662 -9.222 1.00 94.62 91 SER A CA 1
ATOM 700 C C . SER A 1 91 ? 9.027 -8.712 -9.105 1.00 94.62 91 SER A C 1
ATOM 702 O O . SER A 1 91 ? 9.202 -8.027 -8.098 1.00 94.62 91 SER A O 1
ATOM 704 N N . HIS A 1 92 ? 9.819 -8.636 -10.172 1.00 93.81 92 HIS A N 1
ATOM 705 C CA . HIS A 1 92 ? 10.910 -7.679 -10.305 1.00 93.81 92 HIS A CA 1
ATOM 706 C C . HIS A 1 92 ? 10.570 -6.677 -11.400 1.00 93.81 92 HIS A C 1
ATOM 708 O O . HIS A 1 92 ? 10.201 -7.060 -12.512 1.00 93.81 92 HIS A O 1
ATOM 714 N N . SER A 1 93 ? 10.703 -5.394 -11.097 1.00 90.38 93 SER A N 1
ATOM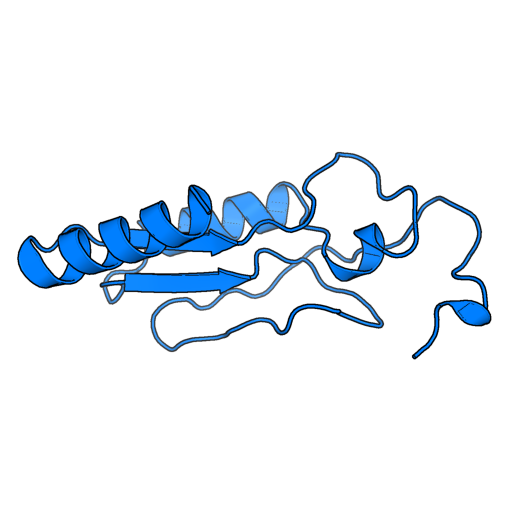 715 C CA . SER A 1 93 ? 10.651 -4.354 -12.098 1.00 90.38 93 SER A CA 1
ATOM 716 C C . SER A 1 93 ? 11.919 -4.414 -12.940 1.00 90.38 93 SER A C 1
ATOM 718 O O . SER A 1 93 ? 13.043 -4.381 -12.442 1.00 90.38 93 SER A O 1
ATOM 720 N N . ARG A 1 94 ? 11.723 -4.532 -14.247 1.00 85.00 94 ARG A N 1
ATOM 721 C CA . ARG A 1 94 ? 12.772 -4.358 -15.240 1.00 85.00 94 ARG A CA 1
ATOM 722 C C . ARG A 1 94 ? 12.175 -3.558 -16.378 1.00 85.00 94 ARG A C 1
ATOM 724 O O . ARG A 1 94 ? 11.187 -3.989 -16.975 1.00 85.00 94 ARG A O 1
ATOM 731 N N . ALA A 1 95 ? 12.743 -2.389 -16.656 1.00 74.62 95 ALA A N 1
ATOM 732 C CA . ALA A 1 95 ? 12.321 -1.616 -17.814 1.00 74.62 95 ALA A CA 1
ATOM 733 C C . ALA A 1 95 ? 12.590 -2.410 -19.103 1.00 74.62 95 ALA A C 1
ATOM 735 O O . ALA A 1 95 ? 13.655 -3.001 -19.272 1.00 74.62 95 ALA A O 1
ATOM 736 N N . THR A 1 96 ? 11.627 -2.419 -20.024 1.00 68.06 96 THR A N 1
ATOM 737 C CA . THR A 1 96 ? 11.809 -3.008 -21.364 1.00 68.06 96 THR A CA 1
ATOM 738 C C . THR A 1 96 ? 12.388 -2.001 -22.362 1.00 68.06 96 THR A C 1
ATOM 740 O O . THR A 1 96 ? 12.633 -2.342 -23.515 1.00 68.06 96 THR A O 1
ATOM 743 N N . GLY A 1 97 ? 12.569 -0.748 -21.932 1.00 64.50 97 GLY A N 1
ATOM 744 C CA . GLY A 1 97 ? 13.251 0.304 -22.680 1.00 64.50 97 GLY A CA 1
ATOM 745 C C . GLY A 1 97 ? 14.780 0.219 -22.568 1.00 64.50 97 GLY A C 1
ATOM 746 O O . GLY A 1 97 ? 15.305 -0.654 -21.876 1.00 64.50 97 GLY A O 1
ATOM 747 N N . PRO A 1 98 ? 15.519 1.120 -23.241 1.00 61.06 98 PRO A N 1
ATOM 748 C CA . PRO A 1 98 ? 16.967 1.213 -23.077 1.00 61.06 98 PRO A CA 1
ATOM 749 C C . PRO A 1 98 ? 17.332 1.388 -21.591 1.00 61.06 98 PRO A C 1
ATOM 751 O O . PRO A 1 98 ? 16.561 2.001 -20.845 1.00 61.06 98 PRO A O 1
ATOM 754 N N . PRO A 1 99 ? 18.484 0.849 -21.146 1.00 64.56 99 PRO A N 1
ATOM 755 C CA . PRO A 1 99 ? 18.879 0.881 -19.744 1.00 64.56 99 PRO A CA 1
ATOM 756 C C . PRO A 1 99 ? 18.898 2.310 -19.206 1.00 64.56 99 PRO A C 1
ATOM 758 O O . PRO A 1 99 ? 19.167 3.261 -19.944 1.00 64.56 99 PRO A O 1
ATOM 761 N N . LEU A 1 100 ? 18.639 2.440 -17.903 1.00 62.66 100 LEU A N 1
ATOM 762 C CA . LEU A 1 100 ? 18.719 3.702 -17.175 1.00 62.66 100 LEU A CA 1
ATOM 763 C C . LEU A 1 100 ? 19.971 4.484 -17.576 1.00 62.66 100 LEU A C 1
ATOM 765 O O . LEU A 1 100 ? 21.098 4.044 -17.339 1.00 62.66 100 LEU A O 1
ATOM 769 N N . SER A 1 101 ? 19.767 5.657 -18.163 1.00 59.84 101 SER A N 1
ATOM 770 C CA . SER A 1 101 ? 20.847 6.583 -18.456 1.00 59.84 101 SER A CA 1
ATOM 771 C C . SER A 1 101 ? 21.568 6.979 -17.162 1.00 59.84 101 SER A C 1
ATOM 773 O O . SER A 1 101 ? 20.958 7.137 -16.102 1.00 59.84 101 SER A O 1
ATOM 775 N N . ALA A 1 102 ? 22.888 7.168 -17.246 1.00 59.38 102 ALA A N 1
ATOM 776 C CA . ALA A 1 102 ? 23.727 7.474 -16.084 1.00 59.38 102 ALA A CA 1
ATOM 777 C C . ALA A 1 102 ? 23.265 8.723 -15.304 1.00 59.38 102 ALA A C 1
ATOM 779 O O . ALA A 1 102 ? 23.443 8.782 -14.095 1.00 59.38 102 ALA A O 1
ATOM 780 N N . HIS A 1 103 ? 22.604 9.677 -15.969 1.00 61.28 103 HIS A N 1
ATOM 781 C CA . HIS A 1 103 ? 22.081 10.901 -15.354 1.00 61.28 103 HIS A CA 1
ATOM 782 C C . HIS A 1 103 ? 20.834 10.700 -14.469 1.00 61.28 103 HIS A C 1
ATOM 784 O O . HIS A 1 103 ? 20.385 11.654 -13.843 1.00 61.28 103 HIS A O 1
ATOM 790 N N . TRP A 1 104 ? 20.253 9.493 -14.419 1.00 57.44 104 TRP A N 1
ATOM 791 C CA . TRP A 1 104 ? 19.139 9.142 -13.522 1.00 57.44 104 TRP A CA 1
ATOM 792 C C . TRP A 1 104 ? 19.579 8.262 -12.332 1.00 57.44 104 TRP A C 1
ATOM 794 O O . TRP A 1 104 ? 18.750 7.800 -11.541 1.00 57.44 104 TRP A O 1
ATOM 804 N N . ARG A 1 105 ? 20.881 7.991 -12.172 1.00 55.00 105 ARG A N 1
ATOM 805 C CA . ARG A 1 105 ? 21.414 7.376 -10.946 1.00 55.00 105 ARG A CA 1
ATOM 806 C C . ARG A 1 105 ? 21.652 8.493 -9.911 1.00 55.00 105 ARG A C 1
ATOM 808 O O . ARG A 1 105 ? 22.320 9.457 -10.274 1.00 55.00 105 ARG A O 1
ATOM 815 N N . PRO A 1 106 ? 21.033 8.422 -8.714 1.00 57.25 106 PRO A N 1
ATOM 816 C CA . PRO A 1 106 ? 21.225 9.421 -7.664 1.00 57.25 106 PRO A CA 1
ATOM 817 C C . PRO A 1 106 ? 22.662 9.429 -7.138 1.00 57.25 106 PRO A C 1
ATOM 819 O O . PRO A 1 106 ? 23.335 8.378 -7.254 1.00 57.25 106 PRO A O 1
#

Sequence (106 aa):
MSKAFGEAACAMYALKFGIRTLVIRIGNADLAIVDGRRERIWISGADLVALVRQGMESRDLTYEIVNGVSNSEVPLLARRSTDQIEYEPVSHSRATGPPLSAHWRP

pLDDT: mean 89.35, std 11.26, range [55.0, 98.56]

Radius of gyration: 15.29 Å; chains: 1; bounding box: 40×28×39 Å

Secondary structure (DSSP, 8-state):
-HHHHHHHHHHHHHHHH---EEEEEESB--SS--STTGGGTB--HHHHHHHHHHHHH-SS-SEEEEEE--B-SS-SS----BTTB------B---SSS---GGG--